Protein AF-A0A9D4BSB1-F1 (afdb_monomer_lite)

Organism: Dreissena polymorpha (NCBI:txid45954)

Structure (mmCIF, N/CA/C/O backbone):
data_AF-A0A9D4BSB1-F1
#
_entry.id   AF-A0A9D4BSB1-F1
#
loop_
_atom_site.group_PDB
_atom_site.id
_atom_site.type_symbol
_atom_site.label_atom_id
_atom_site.label_alt_id
_atom_site.label_comp_id
_atom_site.label_asym_id
_atom_site.label_entity_id
_atom_site.label_seq_id
_atom_site.pdbx_PDB_ins_code
_atom_site.Cartn_x
_atom_site.Cartn_y
_atom_site.Cartn_z
_atom_site.occupancy
_atom_site.B_iso_or_equiv
_atom_site.auth_seq_id
_atom_site.auth_comp_id
_atom_site.auth_asym_id
_atom_site.auth_atom_id
_atom_site.pdbx_PDB_model_num
ATOM 1 N N . MET A 1 1 ? -25.569 -2.673 -7.264 1.00 57.81 1 MET A N 1
ATOM 2 C CA . MET A 1 1 ? -24.582 -3.745 -6.998 1.00 57.81 1 MET A CA 1
ATOM 3 C C . MET A 1 1 ? -23.701 -4.049 -8.214 1.00 57.81 1 MET A C 1
ATOM 5 O O . MET A 1 1 ? -22.497 -3.920 -8.077 1.00 57.81 1 MET A O 1
ATOM 9 N N . LEU A 1 2 ? -24.249 -4.340 -9.406 1.00 58.91 2 LEU A N 1
ATOM 10 C CA . LEU A 1 2 ? -23.466 -4.612 -10.635 1.00 58.91 2 LEU A CA 1
ATOM 11 C C . LEU A 1 2 ? -22.420 -3.533 -11.007 1.00 58.91 2 LEU A C 1
ATOM 13 O O . LEU A 1 2 ? -21.298 -3.863 -11.374 1.00 58.91 2 LEU A O 1
ATOM 17 N N . LEU A 1 3 ? -22.755 -2.247 -10.853 1.00 63.03 3 LEU A N 1
ATOM 18 C CA . LEU A 1 3 ? -21.842 -1.123 -11.131 1.00 63.03 3 LEU A CA 1
ATOM 19 C C . LEU A 1 3 ? -20.587 -1.105 -10.239 1.00 63.03 3 LEU A C 1
ATOM 21 O O . LEU A 1 3 ? -19.521 -0.687 -10.692 1.00 63.03 3 LEU A O 1
ATOM 25 N N . LEU A 1 4 ? -20.692 -1.584 -8.993 1.00 65.94 4 LEU A N 1
ATOM 26 C CA . LEU A 1 4 ? -19.553 -1.656 -8.070 1.00 65.94 4 LEU A CA 1
ATOM 27 C C . LEU A 1 4 ? -18.568 -2.744 -8.507 1.00 65.94 4 LEU A C 1
ATOM 29 O O . LEU A 1 4 ? -17.365 -2.510 -8.497 1.00 65.94 4 LEU A O 1
ATOM 33 N N . PHE A 1 5 ? -19.076 -3.890 -8.966 1.00 70.81 5 PHE A N 1
ATOM 34 C CA . PHE A 1 5 ? -18.242 -4.981 -9.475 1.00 70.81 5 PHE A CA 1
ATOM 35 C C . PHE A 1 5 ? -17.491 -4.588 -10.748 1.00 70.81 5 PHE A C 1
ATOM 37 O O . PHE A 1 5 ? -16.289 -4.808 -10.833 1.00 70.81 5 PHE A O 1
ATOM 44 N N . ILE A 1 6 ? -18.163 -3.940 -11.703 1.00 81.50 6 ILE A N 1
ATOM 45 C CA . ILE A 1 6 ? -17.519 -3.475 -12.943 1.00 81.50 6 ILE A CA 1
ATOM 46 C C . ILE A 1 6 ? -16.421 -2.450 -12.637 1.00 81.50 6 ILE A C 1
ATOM 48 O O . ILE A 1 6 ? -15.343 -2.498 -13.225 1.00 81.50 6 ILE A O 1
ATOM 52 N N . THR A 1 7 ? -16.680 -1.532 -11.703 1.00 72.69 7 THR A N 1
ATOM 53 C CA . THR A 1 7 ? -15.686 -0.535 -11.283 1.00 72.69 7 THR A CA 1
ATOM 54 C C . THR A 1 7 ? -14.478 -1.202 -10.629 1.00 72.69 7 THR A C 1
ATOM 56 O O . THR A 1 7 ? -13.348 -0.886 -10.985 1.00 72.69 7 THR A O 1
ATOM 59 N N . ALA A 1 8 ? -14.705 -2.167 -9.733 1.00 70.81 8 ALA A N 1
ATOM 60 C CA . ALA A 1 8 ? -13.630 -2.900 -9.072 1.00 70.81 8 ALA A CA 1
ATOM 61 C C . ALA A 1 8 ? -12.754 -3.676 -10.068 1.00 70.81 8 ALA A C 1
ATOM 63 O O . ALA A 1 8 ? -11.532 -3.601 -9.983 1.00 70.81 8 ALA A O 1
ATOM 64 N N . ILE A 1 9 ? -13.365 -4.359 -11.043 1.00 80.06 9 ILE A N 1
ATOM 65 C CA . ILE A 1 9 ? -12.639 -5.091 -12.093 1.00 80.06 9 ILE A CA 1
ATOM 66 C C . ILE A 1 9 ? -11.744 -4.138 -12.892 1.00 80.06 9 ILE A C 1
ATOM 68 O O . ILE A 1 9 ? -10.553 -4.398 -13.027 1.00 80.06 9 ILE A O 1
ATOM 72 N N . LYS A 1 10 ? -12.277 -2.992 -13.333 1.00 77.88 10 LYS A N 1
ATOM 73 C CA . LYS A 1 10 ? -11.497 -1.993 -14.082 1.00 77.88 10 LYS A CA 1
ATOM 74 C C . LYS A 1 10 ? -10.322 -1.428 -13.282 1.00 77.88 10 LYS A C 1
ATOM 76 O O . LYS A 1 10 ? -9.265 -1.177 -13.854 1.00 77.88 10 LYS A O 1
ATOM 81 N N . CYS A 1 11 ? -10.494 -1.219 -11.977 1.00 74.94 11 CYS A N 1
ATOM 82 C CA . CYS A 1 11 ? -9.396 -0.794 -11.109 1.00 74.94 11 CYS A CA 1
ATOM 83 C C . CYS A 1 11 ? -8.296 -1.863 -11.040 1.00 74.94 11 CYS A C 1
ATOM 85 O O . CYS A 1 11 ? -7.128 -1.536 -11.220 1.00 74.94 11 CYS A O 1
ATOM 87 N N . ILE A 1 12 ? -8.670 -3.134 -10.860 1.00 78.62 12 ILE A N 1
ATOM 88 C CA . ILE A 1 12 ? -7.718 -4.255 -10.804 1.00 78.62 12 ILE A CA 1
ATOM 89 C C . ILE A 1 12 ? -6.965 -4.411 -12.133 1.00 78.62 12 ILE A C 1
ATOM 91 O O . ILE A 1 12 ? -5.751 -4.602 -12.130 1.00 78.62 12 ILE A O 1
ATOM 95 N N . GLU A 1 13 ? -7.659 -4.305 -13.268 1.00 82.75 13 GLU A N 1
ATOM 96 C CA . GLU A 1 13 ? -7.043 -4.362 -14.601 1.00 82.75 13 GLU A CA 1
ATOM 97 C C . GLU A 1 13 ? -6.049 -3.210 -14.823 1.00 82.75 13 GLU A C 1
ATOM 99 O O . GLU A 1 13 ? -4.948 -3.426 -15.334 1.00 82.75 13 GLU A O 1
ATOM 104 N N . GLY A 1 14 ? -6.407 -1.994 -14.398 1.00 79.31 14 GLY A N 1
ATOM 105 C CA . GLY A 1 14 ? -5.518 -0.833 -14.452 1.00 79.31 14 GLY A CA 1
ATOM 106 C C . GLY A 1 14 ? -4.259 -1.020 -13.603 1.00 79.31 14 GLY A C 1
ATOM 107 O O . GLY A 1 14 ? -3.149 -0.777 -14.081 1.00 79.31 14 GLY A O 1
ATOM 108 N N . ASP A 1 15 ? -4.414 -1.514 -12.375 1.00 77.62 15 ASP A N 1
ATOM 109 C CA . ASP A 1 15 ? -3.292 -1.799 -11.478 1.00 77.62 15 ASP A CA 1
ATOM 110 C C . ASP A 1 15 ? -2.376 -2.892 -12.048 1.00 77.62 15 ASP A C 1
ATOM 112 O O . ASP A 1 15 ? -1.151 -2.758 -12.006 1.00 77.62 15 ASP A O 1
ATOM 116 N N . ALA A 1 16 ? -2.946 -3.945 -12.644 1.00 78.50 16 ALA A N 1
ATOM 117 C CA . ALA A 1 16 ? -2.181 -5.014 -13.281 1.00 78.50 16 ALA A CA 1
ATOM 118 C C . ALA A 1 16 ? -1.296 -4.485 -14.423 1.00 78.50 16 ALA A C 1
ATOM 120 O O . ALA A 1 16 ? -0.105 -4.804 -14.478 1.00 78.50 16 ALA A O 1
ATOM 121 N N . ALA A 1 17 ? -1.835 -3.609 -15.278 1.00 82.88 17 ALA A N 1
ATOM 122 C CA . ALA A 1 17 ? -1.075 -2.976 -16.356 1.00 82.88 17 ALA A CA 1
ATOM 123 C C . ALA A 1 17 ? 0.063 -2.081 -15.827 1.00 82.88 17 ALA A C 1
ATOM 125 O O . ALA A 1 17 ? 1.160 -2.041 -16.393 1.00 82.88 17 ALA A O 1
ATOM 126 N N . LEU A 1 18 ? -0.163 -1.372 -14.714 1.00 81.25 18 LEU A N 1
ATOM 127 C CA . LEU A 1 18 ? 0.872 -0.562 -14.067 1.00 81.25 18 LEU A CA 1
ATOM 128 C C . LEU A 1 18 ? 2.004 -1.423 -13.494 1.00 81.25 18 LEU A C 1
ATOM 130 O O . LEU A 1 18 ? 3.175 -1.061 -13.651 1.00 81.25 18 LEU A O 1
ATOM 134 N N . VAL A 1 19 ? 1.665 -2.557 -12.871 1.00 82.50 19 VAL A N 1
ATOM 135 C CA . VAL A 1 19 ? 2.636 -3.529 -12.344 1.00 82.50 19 VAL A CA 1
ATOM 136 C C . VAL A 1 19 ? 3.473 -4.121 -13.474 1.00 82.50 19 VAL A C 1
ATOM 138 O O . VAL A 1 19 ? 4.700 -4.135 -13.372 1.00 82.50 19 VAL A O 1
ATOM 141 N N . GLU A 1 20 ? 2.844 -4.548 -14.569 1.00 85.12 20 GLU A N 1
ATOM 142 C CA . GLU A 1 20 ? 3.549 -5.075 -15.741 1.00 85.12 20 GLU A CA 1
ATOM 143 C C . GLU A 1 20 ? 4.540 -4.046 -16.307 1.00 85.12 20 GLU A C 1
ATOM 145 O O . GLU A 1 20 ? 5.719 -4.346 -16.525 1.00 85.12 20 GLU A O 1
ATOM 150 N N . ALA A 1 21 ? 4.105 -2.792 -16.454 1.00 83.88 21 ALA A N 1
ATOM 151 C CA . ALA A 1 21 ? 4.968 -1.714 -16.916 1.00 83.88 21 ALA A CA 1
ATOM 152 C C . ALA A 1 21 ? 6.151 -1.451 -15.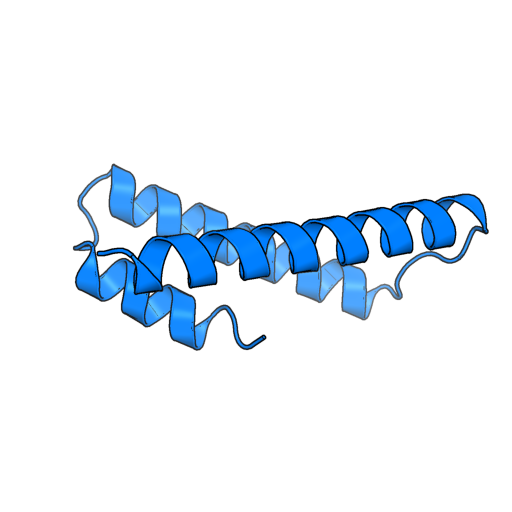961 1.00 83.88 21 ALA A C 1
ATOM 154 O O . ALA A 1 21 ? 7.258 -1.155 -16.420 1.00 83.88 21 ALA A O 1
ATOM 155 N N . ASP A 1 22 ? 5.948 -1.560 -14.645 1.00 82.12 22 ASP A N 1
ATOM 156 C CA . ASP A 1 22 ? 7.015 -1.440 -13.643 1.00 82.12 22 ASP A CA 1
ATOM 157 C C . ASP A 1 22 ? 8.027 -2.591 -13.727 1.00 82.12 22 ASP A C 1
ATOM 159 O O . ASP A 1 22 ? 9.234 -2.344 -13.655 1.00 82.12 22 ASP A O 1
ATOM 163 N N . VAL A 1 23 ? 7.564 -3.826 -13.941 1.00 86.38 23 VAL A N 1
ATOM 164 C CA . VAL A 1 23 ? 8.431 -5.000 -14.138 1.00 86.38 23 VAL A CA 1
ATOM 165 C C . VAL A 1 23 ? 9.301 -4.823 -15.384 1.00 86.38 23 VAL A C 1
ATOM 167 O O . VAL A 1 23 ? 10.517 -5.014 -15.315 1.00 86.38 23 VAL A O 1
ATOM 170 N N . ILE A 1 24 ? 8.718 -4.378 -16.502 1.00 89.56 24 ILE A N 1
ATOM 171 C CA . ILE A 1 24 ? 9.460 -4.114 -17.745 1.00 89.56 24 ILE A CA 1
ATOM 172 C C . ILE A 1 24 ? 10.490 -2.993 -17.544 1.00 89.56 24 ILE A C 1
ATOM 174 O O . ILE A 1 24 ? 11.642 -3.129 -17.963 1.00 89.56 24 ILE A O 1
ATOM 178 N N . ARG A 1 25 ? 10.111 -1.887 -16.886 1.00 85.75 25 ARG A N 1
ATOM 179 C CA . ARG A 1 25 ? 11.042 -0.792 -16.548 1.00 85.75 25 ARG A CA 1
ATOM 180 C C . ARG A 1 25 ? 12.210 -1.295 -15.705 1.00 85.75 25 ARG A C 1
ATOM 182 O O . ARG A 1 25 ? 13.363 -0.984 -16.008 1.00 85.75 25 ARG A O 1
ATOM 189 N N . HIS A 1 26 ? 11.921 -2.101 -14.687 1.00 84.75 26 HIS A N 1
ATOM 190 C CA . HIS A 1 26 ? 12.937 -2.684 -13.819 1.00 84.75 26 HIS A CA 1
ATOM 191 C C . HIS A 1 26 ? 13.890 -3.604 -14.593 1.00 84.75 26 HIS A C 1
ATOM 193 O O . HIS A 1 26 ? 15.105 -3.471 -14.455 1.00 84.75 26 HIS A O 1
ATOM 199 N N . ALA A 1 27 ? 13.363 -4.476 -15.459 1.00 89.25 27 ALA A N 1
ATOM 200 C CA . ALA A 1 27 ? 14.163 -5.356 -16.314 1.00 89.25 27 ALA A CA 1
ATOM 201 C C . ALA A 1 27 ? 15.094 -4.581 -17.267 1.00 89.25 27 ALA A C 1
ATOM 203 O O . ALA A 1 27 ? 16.177 -5.053 -17.598 1.00 89.25 27 ALA A O 1
ATOM 204 N N . ARG A 1 28 ? 14.710 -3.360 -17.663 1.00 91.12 28 ARG A N 1
ATOM 205 C CA . ARG A 1 28 ? 15.525 -2.439 -18.477 1.00 91.12 28 ARG A CA 1
ATOM 206 C C . ARG A 1 28 ? 16.511 -1.589 -17.662 1.00 91.12 28 ARG A C 1
ATOM 208 O O . ARG A 1 28 ? 17.116 -0.674 -18.213 1.00 91.12 28 ARG A O 1
ATOM 215 N N . GLY A 1 29 ? 16.640 -1.822 -16.353 1.00 88.12 29 GLY A N 1
ATOM 216 C CA . GLY A 1 29 ? 17.490 -1.025 -15.459 1.00 88.12 29 GLY A CA 1
ATOM 217 C C . GLY A 1 29 ? 16.965 0.390 -15.182 1.00 88.12 29 GLY A C 1
ATOM 218 O O . GLY A 1 29 ? 17.659 1.204 -14.572 1.00 88.12 29 GLY A O 1
ATOM 219 N N . GLN A 1 30 ? 15.736 0.705 -15.600 1.00 85.50 30 GLN A N 1
ATOM 220 C CA . GLN A 1 30 ? 15.127 2.021 -15.423 1.00 85.50 30 GLN A CA 1
ATOM 221 C C . GLN A 1 30 ? 14.509 2.114 -14.029 1.00 85.50 30 GLN A C 1
ATOM 223 O O . GLN A 1 30 ? 13.315 1.889 -13.827 1.00 85.50 30 GLN A O 1
ATOM 228 N N . GLN A 1 31 ? 15.342 2.427 -13.038 1.00 77.69 31 GLN A N 1
ATOM 229 C CA . GLN A 1 31 ? 14.863 2.614 -11.675 1.00 77.69 31 GLN A CA 1
ATOM 230 C C . GLN A 1 31 ? 14.084 3.933 -11.528 1.00 77.69 31 GLN A C 1
ATOM 232 O O . GLN A 1 31 ? 14.455 4.950 -12.123 1.00 77.69 31 GLN A O 1
ATOM 237 N N . PRO A 1 32 ? 13.031 3.968 -10.689 1.00 77.38 32 PRO A N 1
ATOM 238 C CA . PRO A 1 32 ? 12.365 5.216 -10.355 1.00 77.38 32 PRO A CA 1
ATOM 239 C C . PRO A 1 32 ? 13.343 6.175 -9.668 1.00 77.38 32 PRO A C 1
ATOM 241 O O . PRO A 1 32 ? 14.187 5.760 -8.868 1.00 77.38 32 PRO A O 1
ATOM 244 N N . SER A 1 33 ? 13.190 7.476 -9.925 1.00 83.50 33 SER A N 1
ATOM 245 C CA . SER A 1 33 ? 13.986 8.499 -9.244 1.00 83.50 33 SER A CA 1
ATOM 246 C C . SER A 1 33 ? 13.846 8.390 -7.719 1.00 83.50 33 SER A C 1
ATOM 248 O O . SER A 1 33 ? 12.828 7.920 -7.200 1.00 83.50 33 SER A O 1
ATOM 250 N N . LYS A 1 34 ? 14.847 8.873 -6.969 1.00 84.12 34 LYS A N 1
ATOM 251 C CA . LYS A 1 34 ? 14.810 8.884 -5.492 1.00 84.12 34 LYS A CA 1
ATOM 252 C C . LYS A 1 34 ? 13.525 9.527 -4.947 1.00 84.12 34 LYS A C 1
ATOM 254 O O . LYS A 1 34 ? 12.947 9.020 -3.990 1.00 84.12 34 LYS A O 1
ATOM 259 N N . GLN A 1 35 ? 13.054 10.599 -5.587 1.00 78.31 35 GLN A N 1
ATOM 260 C CA . GLN A 1 35 ? 11.800 11.270 -5.234 1.00 78.31 35 GLN A CA 1
ATOM 261 C C . GLN A 1 35 ? 10.580 10.365 -5.444 1.00 78.31 35 GLN A C 1
ATOM 263 O O . GLN A 1 35 ? 9.761 10.245 -4.538 1.00 78.31 35 GLN A O 1
ATOM 268 N N . LYS A 1 36 ? 10.490 9.668 -6.588 1.00 81.56 36 LYS A N 1
ATOM 269 C CA . LYS A 1 36 ? 9.398 8.718 -6.864 1.00 81.56 36 LYS A CA 1
ATOM 270 C C . LYS A 1 36 ? 9.393 7.552 -5.876 1.00 81.56 36 LYS A C 1
ATOM 272 O O . LYS A 1 36 ? 8.335 7.178 -5.381 1.00 81.56 36 LYS A O 1
ATOM 277 N N . ARG A 1 37 ? 10.571 7.021 -5.530 1.00 82.12 37 ARG A N 1
ATOM 278 C CA . ARG A 1 37 ? 10.709 5.975 -4.501 1.00 82.12 37 ARG A CA 1
ATOM 279 C C . ARG A 1 37 ? 10.207 6.456 -3.141 1.00 82.12 37 ARG A C 1
ATOM 281 O O . ARG A 1 37 ? 9.401 5.770 -2.528 1.00 82.12 37 ARG A O 1
ATOM 288 N N . LYS A 1 38 ? 10.630 7.647 -2.704 1.00 83.12 38 LYS A N 1
ATOM 289 C CA . LYS A 1 38 ? 10.189 8.242 -1.433 1.00 83.12 38 LYS A CA 1
ATOM 290 C C . LYS A 1 38 ? 8.679 8.491 -1.410 1.00 83.12 38 LYS A C 1
ATOM 292 O O . LYS A 1 38 ? 8.030 8.146 -0.431 1.00 83.12 38 LYS A O 1
ATOM 297 N N . ALA A 1 39 ? 8.121 9.045 -2.487 1.00 81.06 39 ALA A N 1
ATOM 298 C CA . ALA A 1 39 ? 6.682 9.269 -2.612 1.00 81.06 39 ALA A CA 1
ATOM 299 C C . ALA A 1 39 ? 5.895 7.953 -2.518 1.00 81.06 39 ALA A C 1
ATOM 301 O O . ALA A 1 39 ? 4.942 7.872 -1.749 1.00 81.06 39 ALA A O 1
ATOM 302 N N . ARG A 1 40 ? 6.349 6.900 -3.215 1.00 83.81 40 ARG A N 1
ATOM 303 C CA . ARG A 1 40 ? 5.764 5.556 -3.118 1.00 83.81 40 ARG A CA 1
ATOM 304 C C . ARG A 1 40 ? 5.829 5.007 -1.694 1.00 83.81 40 ARG A C 1
ATOM 306 O O . ARG A 1 40 ? 4.817 4.527 -1.201 1.00 83.81 40 ARG A O 1
ATOM 313 N N . THR A 1 41 ? 6.982 5.081 -1.028 1.00 85.00 41 THR A N 1
ATOM 314 C CA . THR A 1 41 ? 7.119 4.604 0.357 1.00 85.00 41 THR A CA 1
ATOM 315 C C . THR A 1 41 ? 6.176 5.348 1.297 1.00 85.00 41 THR A C 1
ATOM 317 O O . THR A 1 41 ? 5.459 4.706 2.053 1.00 85.00 41 THR A O 1
ATOM 320 N N . ASN A 1 42 ? 6.113 6.679 1.213 1.00 84.94 42 ASN A N 1
ATOM 321 C CA . ASN A 1 42 ? 5.192 7.473 2.026 1.00 84.94 42 ASN A CA 1
ATOM 322 C C . ASN A 1 42 ? 3.737 7.064 1.783 1.00 84.94 42 ASN A C 1
ATOM 324 O O . ASN A 1 42 ? 2.992 6.864 2.735 1.00 84.94 42 ASN A O 1
ATOM 328 N N . HIS A 1 43 ? 3.358 6.885 0.517 1.00 84.62 43 HIS A N 1
ATOM 329 C CA . HIS A 1 43 ? 2.017 6.459 0.143 1.00 84.62 43 HIS A CA 1
ATOM 330 C C . HIS A 1 43 ? 1.668 5.073 0.712 1.00 84.62 43 HIS A C 1
ATOM 332 O O . HIS A 1 43 ? 0.619 4.901 1.327 1.00 84.62 43 HIS A O 1
ATOM 338 N N . GLN A 1 44 ? 2.578 4.102 0.582 1.00 84.88 44 GLN A N 1
ATOM 339 C CA . GLN A 1 44 ? 2.413 2.760 1.150 1.00 84.88 44 GLN A CA 1
ATOM 340 C C . GLN A 1 44 ? 2.276 2.799 2.676 1.00 84.88 44 GLN A C 1
ATOM 342 O O . GLN A 1 44 ? 1.399 2.137 3.225 1.00 84.88 44 GLN A O 1
ATOM 347 N N . THR A 1 45 ? 3.093 3.604 3.359 1.00 88.81 45 THR A N 1
ATOM 348 C CA . THR A 1 45 ? 3.004 3.787 4.812 1.00 88.81 45 THR A CA 1
ATOM 349 C C . THR A 1 45 ? 1.661 4.389 5.219 1.00 88.81 45 THR A C 1
ATOM 351 O O . THR A 1 45 ? 1.022 3.869 6.127 1.00 88.81 45 THR A O 1
ATOM 354 N N . THR A 1 46 ? 1.192 5.439 4.536 1.00 88.25 46 THR A N 1
ATOM 355 C CA . THR A 1 46 ? -0.119 6.046 4.813 1.00 88.25 46 THR A CA 1
ATOM 356 C C . THR A 1 46 ? -1.248 5.030 4.660 1.00 88.25 46 THR A C 1
ATOM 358 O O . THR A 1 46 ? -2.098 4.935 5.542 1.00 88.25 46 THR A O 1
ATOM 361 N N . LEU A 1 47 ? -1.240 4.229 3.589 1.00 88.38 47 LEU A N 1
ATOM 362 C CA . LEU A 1 47 ? -2.254 3.194 3.379 1.00 88.38 47 LEU A CA 1
ATOM 363 C C . LEU A 1 47 ? -2.230 2.119 4.461 1.00 88.38 47 LEU A C 1
ATOM 365 O O . LEU A 1 47 ? -3.283 1.763 4.984 1.00 88.38 47 LEU A O 1
ATOM 369 N N . LEU A 1 48 ? -1.044 1.634 4.830 1.00 90.44 48 LEU A N 1
ATOM 370 C CA . LEU A 1 48 ? -0.903 0.660 5.911 1.00 90.44 48 LEU A CA 1
ATOM 371 C C . LEU A 1 48 ? -1.459 1.207 7.227 1.00 90.44 48 LEU A C 1
ATOM 373 O O . LEU A 1 48 ? -2.212 0.505 7.900 1.00 90.44 48 LEU A O 1
ATOM 377 N N . THR A 1 49 ? -1.155 2.462 7.560 1.00 91.56 49 THR A N 1
ATOM 378 C CA . THR A 1 49 ? -1.692 3.125 8.753 1.00 91.56 49 THR A CA 1
ATOM 379 C C . THR A 1 49 ? -3.215 3.219 8.705 1.00 91.56 49 THR A C 1
ATOM 381 O O . THR A 1 49 ? -3.872 2.830 9.666 1.00 91.56 49 THR A O 1
ATOM 384 N N . LEU A 1 50 ? -3.798 3.670 7.589 1.00 89.69 50 LEU A N 1
ATOM 385 C CA . LEU A 1 50 ? -5.255 3.777 7.444 1.00 89.69 50 LEU A CA 1
ATOM 386 C C . LEU A 1 50 ? -5.945 2.414 7.576 1.00 89.69 50 LEU A C 1
ATOM 388 O O . LEU A 1 50 ? -6.960 2.301 8.264 1.00 89.69 50 LEU A O 1
ATOM 392 N N . CYS A 1 51 ? -5.376 1.369 6.970 1.00 90.56 51 CYS A N 1
ATOM 393 C CA . CYS A 1 51 ? -5.878 0.005 7.107 1.00 90.56 51 CYS A CA 1
ATOM 394 C C . CYS A 1 51 ? -5.808 -0.476 8.560 1.00 90.56 51 CYS A C 1
ATOM 396 O O . CYS A 1 51 ? -6.774 -1.052 9.050 1.00 90.56 51 CYS A O 1
ATOM 398 N N . GLN A 1 52 ? -4.703 -0.218 9.265 1.00 93.44 52 GLN A N 1
ATOM 399 C CA . GLN A 1 52 ? -4.553 -0.588 10.677 1.00 93.44 52 GLN A CA 1
ATOM 400 C C . GLN A 1 52 ? -5.545 0.146 11.584 1.00 93.44 52 GLN A C 1
ATOM 402 O O . GLN A 1 52 ? -6.115 -0.463 12.483 1.00 93.44 52 GLN A O 1
ATOM 407 N N . GLN A 1 53 ? -5.771 1.439 11.351 1.00 92.38 53 GLN A N 1
ATOM 408 C CA . GLN A 1 53 ? -6.752 2.224 12.105 1.00 92.38 53 GLN A CA 1
ATOM 409 C C . GLN A 1 53 ? -8.168 1.674 11.909 1.00 92.38 53 GLN A C 1
ATOM 411 O O . GLN A 1 53 ? -8.925 1.545 12.869 1.00 92.38 53 GLN A O 1
ATOM 416 N N . TYR A 1 54 ? -8.515 1.289 10.677 1.00 91.81 54 TYR A N 1
ATOM 417 C CA . TYR A 1 54 ? -9.800 0.658 10.392 1.00 91.81 54 TYR A CA 1
ATOM 418 C C . TYR A 1 54 ? -9.933 -0.718 11.064 1.00 91.81 54 TYR A C 1
ATOM 420 O O . TYR A 1 54 ? -10.931 -0.976 11.733 1.00 91.81 54 TYR A O 1
ATOM 428 N N . THR A 1 55 ? -8.926 -1.593 10.953 1.00 93.44 55 THR A N 1
ATOM 429 C CA . THR A 1 55 ? -8.992 -2.944 11.542 1.00 93.44 55 THR A CA 1
ATOM 430 C C . THR A 1 55 ? -8.998 -2.940 13.068 1.00 93.44 55 THR A C 1
ATOM 432 O O . THR A 1 55 ? -9.550 -3.858 13.670 1.00 93.44 55 THR A O 1
ATOM 435 N N . LYS A 1 56 ? -8.437 -1.906 13.703 1.00 95.38 56 LYS A N 1
ATOM 436 C CA . LYS A 1 56 ? -8.502 -1.690 15.157 1.00 95.38 56 LYS A CA 1
ATOM 437 C C . LYS A 1 56 ? -9.796 -1.017 15.629 1.00 95.38 56 LYS A C 1
ATOM 439 O O . LYS A 1 56 ? -9.987 -0.869 16.831 1.00 95.38 56 LYS A O 1
ATOM 444 N N . GLY A 1 57 ? -10.670 -0.596 14.712 1.00 93.06 57 GLY A N 1
ATOM 445 C CA . GLY A 1 57 ? -11.897 0.135 15.039 1.00 93.06 57 GLY A CA 1
ATOM 446 C C . GLY A 1 57 ? -11.673 1.597 15.444 1.00 93.06 57 GLY A C 1
ATOM 447 O O . GLY A 1 57 ? -12.599 2.233 15.936 1.00 93.06 57 GLY A O 1
ATOM 448 N N . GLU A 1 58 ? -10.474 2.147 15.225 1.00 94.69 58 GLU A N 1
ATOM 449 C CA . GLU A 1 58 ? -10.144 3.556 15.497 1.00 94.69 58 GLU A CA 1
ATOM 450 C C . GLU A 1 58 ? -10.797 4.507 14.478 1.00 94.69 58 GLU A C 1
ATOM 452 O O . GLU A 1 58 ? -10.992 5.687 14.761 1.00 94.69 58 GLU A O 1
ATOM 457 N N . LYS A 1 59 ? -11.133 3.996 13.286 1.00 90.00 59 LYS A N 1
ATOM 458 C CA . LYS A 1 59 ? -11.873 4.711 12.240 1.00 90.00 59 LYS A CA 1
ATOM 459 C C . LYS A 1 59 ? -13.042 3.870 11.745 1.00 90.00 59 LYS A C 1
ATOM 461 O O . LYS A 1 59 ? -12.914 2.668 11.516 1.00 90.00 59 LYS A O 1
ATOM 466 N N . THR A 1 60 ? -14.168 4.524 11.492 1.00 92.31 60 THR A N 1
ATOM 467 C CA . THR A 1 60 ? -15.300 3.925 10.780 1.00 92.31 60 TH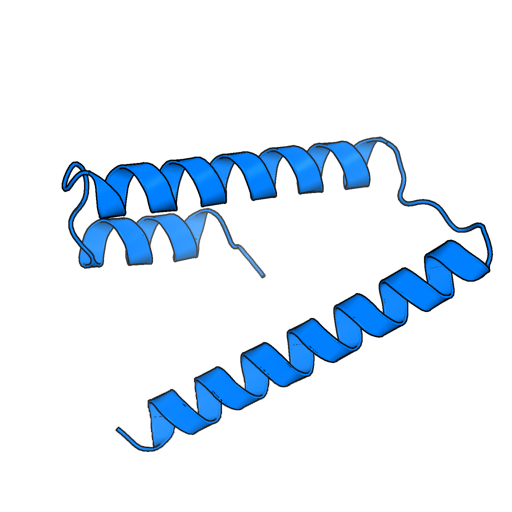R A CA 1
ATOM 468 C C . THR A 1 60 ? -14.953 3.688 9.310 1.00 92.31 60 THR A C 1
ATOM 470 O O . THR A 1 60 ? -14.082 4.347 8.736 1.00 92.31 60 THR A O 1
ATOM 473 N N . ILE A 1 61 ? -15.692 2.794 8.643 1.00 88.44 61 ILE A N 1
ATOM 474 C CA . ILE A 1 61 ? -15.509 2.547 7.203 1.00 88.44 61 ILE A CA 1
ATOM 475 C C . ILE A 1 61 ? -15.687 3.823 6.365 1.00 88.44 61 ILE A C 1
ATOM 477 O O . ILE A 1 61 ? -15.012 4.006 5.355 1.00 88.44 61 ILE A O 1
ATOM 481 N N . ARG A 1 62 ? -16.554 4.748 6.798 1.00 89.00 62 ARG A N 1
ATOM 482 C CA . ARG A 1 62 ? -16.776 6.025 6.111 1.00 89.00 62 ARG A CA 1
ATOM 483 C C . ARG A 1 62 ? -15.556 6.938 6.211 1.00 89.00 62 ARG A C 1
ATOM 485 O O . ARG A 1 62 ? -15.173 7.533 5.209 1.00 89.00 62 ARG A O 1
ATOM 492 N N . GLU A 1 63 ? -14.949 7.035 7.390 1.00 89.06 63 GLU A N 1
ATOM 493 C CA . GLU A 1 63 ? -13.728 7.818 7.608 1.00 89.06 63 GLU A CA 1
ATOM 494 C C . GLU A 1 63 ? -12.544 7.202 6.870 1.00 89.06 63 GLU A C 1
ATOM 496 O O . GLU A 1 63 ? -11.805 7.919 6.208 1.00 89.06 63 GLU A O 1
ATOM 501 N N . PHE A 1 64 ? -12.408 5.876 6.895 1.00 87.62 64 PHE A N 1
ATOM 502 C CA . PHE A 1 64 ? -11.394 5.162 6.121 1.00 87.62 64 PHE A CA 1
ATOM 503 C C . PHE A 1 64 ? -11.499 5.460 4.617 1.00 87.62 64 PHE A C 1
ATOM 505 O O . PHE A 1 64 ? -10.519 5.873 3.998 1.00 87.62 64 PHE A O 1
ATOM 512 N N . LEU A 1 65 ? -12.695 5.322 4.033 1.00 84.94 65 LEU A N 1
ATOM 513 C CA . LEU A 1 65 ? -12.925 5.595 2.611 1.00 84.94 65 LEU A CA 1
ATOM 514 C C . LEU A 1 65 ? -12.730 7.075 2.257 1.00 84.94 65 LEU A C 1
ATOM 516 O O . LEU A 1 65 ? -12.223 7.392 1.180 1.00 84.94 65 LEU A O 1
ATOM 520 N N . HIS A 1 66 ? -13.113 7.983 3.159 1.00 87.31 66 HIS A N 1
ATOM 521 C CA . HIS A 1 66 ? -12.863 9.410 2.996 1.00 87.31 66 HIS A CA 1
ATOM 522 C C . HIS A 1 66 ? -11.357 9.690 2.941 1.00 87.31 66 HIS A C 1
ATOM 524 O O . HIS A 1 66 ? -10.881 10.265 1.970 1.00 87.31 66 HIS A O 1
ATOM 530 N N . GLU A 1 67 ? -10.591 9.227 3.926 1.00 87.31 67 GLU A N 1
ATOM 531 C CA . GLU A 1 67 ? -9.138 9.436 4.003 1.00 87.31 67 GLU A CA 1
ATOM 532 C C . GLU A 1 67 ? -8.392 8.810 2.824 1.00 87.31 67 GLU A C 1
ATOM 534 O O . GLU A 1 67 ? -7.474 9.422 2.274 1.00 87.31 67 GLU A O 1
ATOM 539 N N . ILE A 1 68 ? -8.824 7.625 2.382 1.00 85.38 68 ILE A N 1
ATOM 540 C CA . ILE A 1 68 ? -8.309 6.987 1.170 1.00 85.38 68 ILE A CA 1
ATOM 541 C C . ILE A 1 68 ? -8.510 7.886 -0.049 1.00 85.38 68 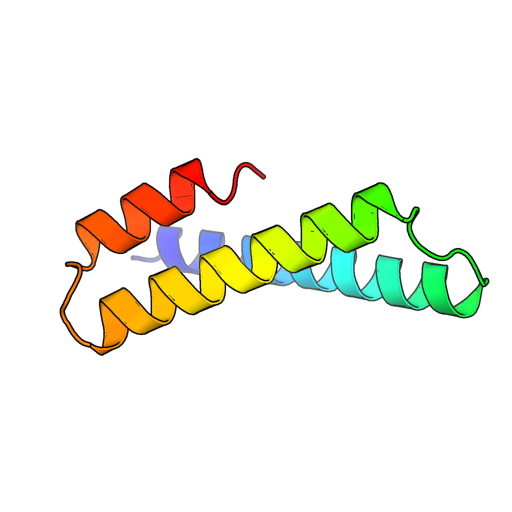ILE A C 1
ATOM 543 O O . ILE A 1 68 ? -7.570 8.079 -0.813 1.00 85.38 68 ILE A O 1
ATOM 547 N N . ARG A 1 69 ? -9.682 8.505 -0.218 1.00 81.12 69 ARG A N 1
ATOM 548 C CA . ARG A 1 69 ? -9.943 9.402 -1.354 1.00 81.12 69 ARG A CA 1
ATOM 549 C C . ARG A 1 69 ? -8.997 10.611 -1.393 1.00 81.12 69 ARG A C 1
ATOM 551 O O . ARG A 1 69 ? -8.656 11.071 -2.480 1.00 81.12 69 ARG A O 1
ATOM 558 N N . TYR A 1 70 ? -8.589 11.144 -0.240 1.00 78.94 70 TYR A N 1
ATOM 559 C CA . TYR A 1 70 ? -7.669 12.292 -0.174 1.00 78.94 70 TYR A CA 1
ATOM 560 C C . TYR A 1 70 ? -6.194 11.884 -0.235 1.00 78.94 70 TYR A C 1
ATOM 562 O O . TYR A 1 70 ? -5.375 12.633 -0.767 1.00 78.94 70 TYR A O 1
ATOM 570 N N . SER A 1 71 ? -5.862 10.698 0.278 1.00 72.12 71 SER A N 1
ATOM 571 C CA . SER A 1 71 ? -4.491 1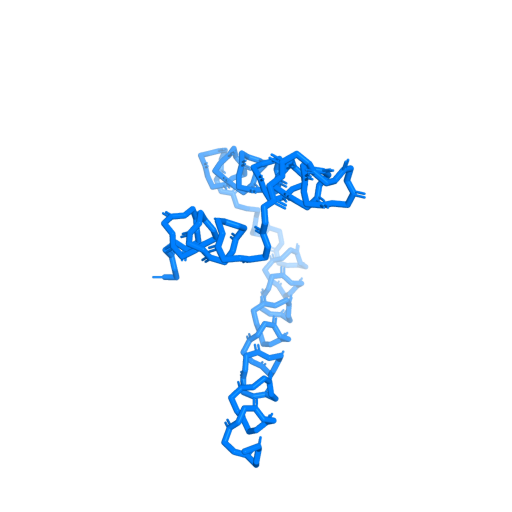0.172 0.332 1.00 72.12 71 SER A CA 1
ATOM 572 C C . SER A 1 71 ? -4.074 9.474 -0.966 1.00 72.12 71 SER A C 1
ATOM 574 O O . SER A 1 71 ? -2.897 9.484 -1.329 1.00 72.12 71 SER A O 1
ATOM 576 N N . ILE A 1 72 ? -5.041 8.888 -1.674 1.00 64.69 72 ILE A N 1
ATOM 577 C CA . ILE A 1 72 ? -4.918 8.309 -3.011 1.00 64.69 72 ILE A CA 1
ATOM 578 C C . ILE A 1 72 ? -5.562 9.271 -4.009 1.00 64.69 72 ILE A C 1
ATOM 580 O O . ILE A 1 72 ? -6.619 9.011 -4.579 1.00 64.69 72 ILE A O 1
ATOM 584 N N . ARG A 1 73 ? -4.931 10.426 -4.234 1.00 48.12 73 ARG A N 1
ATOM 585 C CA . ARG A 1 73 ? -5.132 11.101 -5.519 1.00 48.12 73 ARG A CA 1
ATOM 586 C C . ARG A 1 73 ? -4.444 10.244 -6.584 1.00 48.12 73 ARG A C 1
ATOM 588 O O . ARG A 1 73 ? -3.216 10.241 -6.643 1.00 48.12 73 ARG A O 1
ATOM 595 N N . LEU A 1 74 ? -5.256 9.480 -7.321 1.00 42.75 74 LEU A N 1
ATOM 596 C CA . LEU A 1 74 ? -4.915 8.914 -8.630 1.00 42.75 74 LEU A CA 1
ATOM 597 C C . LEU A 1 74 ? -4.494 10.035 -9.588 1.00 42.75 74 LEU A C 1
ATOM 599 O O . LEU A 1 74 ? -5.169 11.093 -9.569 1.00 42.75 74 LEU A O 1
#

Radius of gyration: 15.37 Å; chains: 1; bounding box: 42×18×34 Å

Foldseek 3Di:
DVVVVVVVVVVVVVVVVVVVVVVV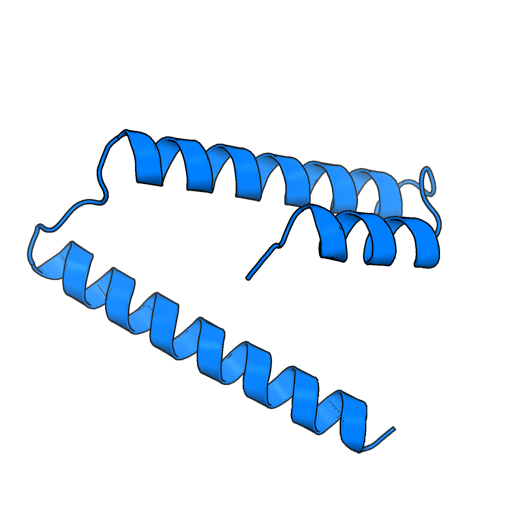CVVVVNDDDPVVVVLVVVLVVQLVVLVVCVVVVVDDPVRSVVSCCVSDPD

pLDDT: mean 82.06, std 10.04, range [42.75, 95.38]

Sequence (74 aa):
MLLLFITAIKCIEGDAALVEADVIRHARGQQPSKQKRKARTNHQTTLLTLCQQYTKGEKTIREFLHEIRYSIRL

Sec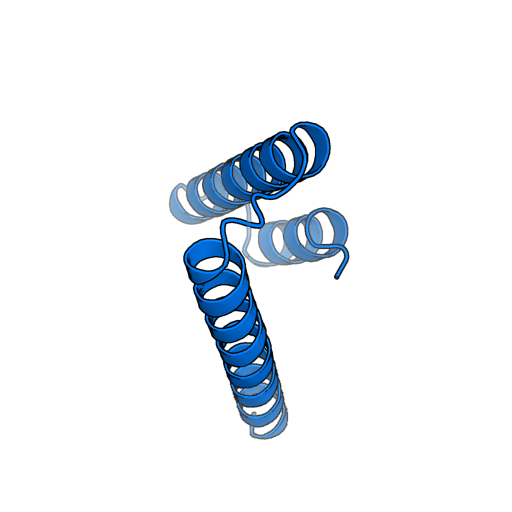ondary structure (DSSP, 8-state):
-HHHHHHHHHHHHHHHHHHHHHHHHHHTT-PPPHHHHHHHHHHHHHHHHHHHHHHTTSS-HHHHHHHHHHH---